Protein AF-A0A3M1XFE3-F1 (afdb_monomer_lite)

pLDDT: mean 80.44, std 19.09, range [38.75, 97.56]

Foldseek 3Di:
DDDDPPPVVPPPVVVVVPPDDDDDDDDPPDDDDDDDLPVQEDEDDAPCVVVPPVVVVVVVVSVPDPPSSHVYYDHHPPCLPDDDPPDPDDDDD

Sequence (93 aa):
MRIKSLLLAFAFLPALLGAQPVSFEVDYSQPGQAFPHYWSSTGFSPADLLDYPDMAMTLNYLQAAHGEAIRYNRPHYLLDHVGVSGFATPRQA

Secondary structure (DSSP, 8-state):
----TTSSSSTTGGGTTPPPPPP-----SS-------TT-EEEES-GGGGGSHHHHHHHHHHHTSGGGSS-EEEES-GGGG---TTS--S---

Radius of gyration: 29.04 Å; chains: 1; bounding box: 76×56×57 Å

Structure (mmCIF, N/CA/C/O backbone):
data_AF-A0A3M1XFE3-F1
#
_entry.id   AF-A0A3M1XFE3-F1
#
loop_
_atom_site.group_PDB
_atom_site.id
_atom_site.type_symbol
_atom_site.label_atom_id
_atom_site.label_alt_id
_atom_site.label_comp_id
_atom_site.label_asym_id
_atom_site.label_entity_id
_atom_site.label_seq_id
_atom_site.pdbx_PDB_ins_code
_atom_site.Cartn_x
_atom_site.Cartn_y
_atom_site.Cartn_z
_atom_site.occupancy
_atom_site.B_iso_or_equiv
_atom_site.auth_seq_id
_atom_site.auth_comp_id
_atom_site.auth_asym_id
_atom_site.auth_atom_id
_atom_site.pdbx_PDB_model_num
ATOM 1 N N . MET A 1 1 ? -55.429 42.196 -6.408 1.00 38.75 1 MET A N 1
ATOM 2 C CA . MET A 1 1 ? -54.011 42.610 -6.266 1.00 38.75 1 MET A CA 1
ATOM 3 C C . MET A 1 1 ? -53.651 42.493 -4.795 1.00 38.75 1 MET A C 1
ATOM 5 O O . MET A 1 1 ? -54.386 43.033 -3.996 1.00 38.75 1 MET A O 1
ATOM 9 N N . ARG A 1 2 ? -52.591 41.839 -4.337 1.00 41.12 2 ARG A N 1
ATOM 10 C CA . ARG A 1 2 ? -51.549 41.021 -4.957 1.00 41.12 2 ARG A CA 1
ATOM 11 C C . ARG A 1 2 ? -50.853 40.368 -3.750 1.00 41.12 2 ARG A C 1
ATOM 13 O O . ARG A 1 2 ? -50.422 41.088 -2.859 1.00 41.12 2 ARG A O 1
ATOM 20 N N . ILE A 1 3 ? -50.839 39.037 -3.711 1.00 49.44 3 ILE A N 1
ATOM 21 C CA . ILE A 1 3 ? -49.691 38.193 -3.337 1.00 49.44 3 ILE A CA 1
ATOM 22 C C . ILE A 1 3 ? -48.735 38.853 -2.324 1.00 49.44 3 ILE A C 1
ATOM 24 O O . ILE A 1 3 ? -47.794 39.519 -2.743 1.00 49.44 3 ILE A O 1
ATOM 28 N N . LYS A 1 4 ? -48.949 38.682 -1.011 1.00 42.56 4 LYS A N 1
ATOM 29 C CA . LYS A 1 4 ? -47.910 39.000 -0.003 1.00 42.56 4 LYS A CA 1
ATOM 30 C C . LYS A 1 4 ? -47.814 38.025 1.176 1.00 42.56 4 LYS A C 1
ATOM 32 O O . LYS A 1 4 ? -46.752 37.951 1.777 1.00 42.56 4 LYS A O 1
ATOM 37 N N . SER A 1 5 ? -48.836 37.221 1.469 1.00 46.56 5 SER A N 1
ATOM 38 C CA . SER A 1 5 ? -48.833 36.421 2.710 1.00 46.56 5 SER A CA 1
ATOM 39 C C . SER A 1 5 ? -48.309 34.985 2.587 1.00 46.56 5 SER A C 1
ATOM 41 O O . SER A 1 5 ? -48.289 34.280 3.586 1.00 46.56 5 SER A O 1
ATOM 43 N N . LEU A 1 6 ? -47.865 34.537 1.404 1.00 43.97 6 LEU A N 1
ATOM 44 C CA . LEU A 1 6 ? -47.442 33.140 1.19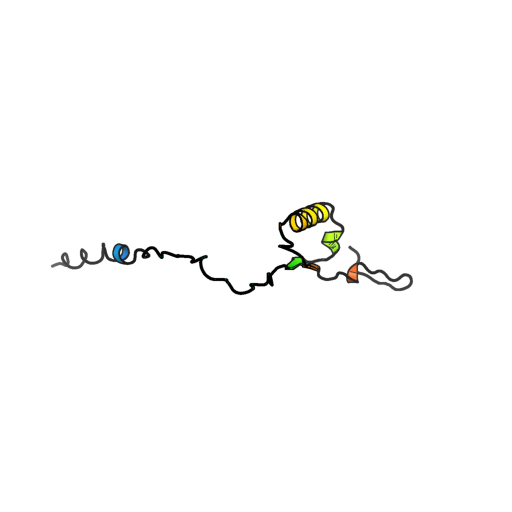3 1.00 43.97 6 LEU A CA 1
ATOM 45 C C . LEU A 1 6 ? -45.921 32.938 1.061 1.00 43.97 6 LEU A C 1
ATOM 47 O O . LEU A 1 6 ? -45.466 31.811 0.909 1.00 43.97 6 LEU A O 1
ATOM 51 N N . LEU A 1 7 ? -45.124 34.010 1.118 1.00 43.31 7 LEU A N 1
ATOM 52 C CA . LEU A 1 7 ? -43.665 33.939 0.937 1.00 43.31 7 LEU A CA 1
ATOM 53 C C . LEU A 1 7 ? -42.874 33.889 2.251 1.00 43.31 7 LEU A C 1
ATOM 55 O O . LEU A 1 7 ? -41.688 33.578 2.228 1.00 43.31 7 LEU A O 1
ATOM 59 N N . LEU A 1 8 ? -43.513 34.139 3.399 1.00 43.28 8 LEU A N 1
ATOM 60 C CA . LEU A 1 8 ? -42.813 34.184 4.689 1.00 43.28 8 LEU A CA 1
ATOM 61 C C . LEU A 1 8 ? -42.736 32.830 5.416 1.00 43.28 8 LEU A C 1
ATOM 63 O O . LEU A 1 8 ? -42.010 32.714 6.394 1.00 43.28 8 LEU A O 1
ATOM 67 N N . ALA A 1 9 ? -43.448 31.802 4.943 1.00 43.59 9 ALA A N 1
ATOM 68 C CA . ALA A 1 9 ? -43.428 30.470 5.559 1.00 43.59 9 ALA A CA 1
ATOM 69 C C . ALA A 1 9 ? -42.298 29.564 5.032 1.00 43.59 9 ALA A C 1
ATOM 71 O O . ALA A 1 9 ? -42.010 28.534 5.631 1.00 43.59 9 ALA A O 1
ATOM 72 N N . PHE A 1 10 ? -41.639 29.939 3.929 1.00 44.75 10 PHE A N 1
ATOM 73 C CA . PHE A 1 10 ? -40.613 29.102 3.292 1.00 44.75 10 PHE A CA 1
ATOM 74 C C . PHE A 1 10 ? -39.169 29.516 3.606 1.00 44.75 10 PHE A C 1
ATOM 76 O O . PHE A 1 10 ? -38.245 28.754 3.336 1.00 44.75 10 PHE A O 1
ATOM 83 N N . ALA A 1 11 ? -38.953 30.687 4.212 1.00 48.28 11 ALA A N 1
ATOM 84 C CA . ALA A 1 11 ? -37.607 31.194 4.500 1.00 48.28 11 ALA A CA 1
ATOM 85 C C . ALA A 1 11 ? -36.934 30.544 5.728 1.00 48.28 11 ALA A C 1
ATOM 87 O O . ALA A 1 11 ? -35.756 30.786 5.968 1.00 48.28 11 ALA A O 1
ATOM 88 N N . PHE A 1 12 ? -37.655 29.712 6.489 1.00 47.59 12 PHE A N 1
ATOM 89 C CA . PHE A 1 12 ? -37.145 29.060 7.706 1.00 47.59 12 PHE A CA 1
ATOM 90 C C . PHE A 1 12 ? -37.147 27.527 7.659 1.00 47.59 12 PHE A C 1
ATOM 92 O O . PHE A 1 12 ? -36.851 26.882 8.663 1.00 47.59 12 PHE A O 1
ATOM 99 N N . LEU A 1 13 ? -37.422 26.914 6.504 1.00 46.53 13 LEU A N 1
ATOM 100 C CA . LEU A 1 13 ? -37.404 25.455 6.396 1.00 46.53 13 LEU A CA 1
ATOM 101 C C . LEU A 1 13 ? -36.003 24.797 6.343 1.00 46.53 13 LEU A C 1
ATOM 103 O O . LEU A 1 13 ? -35.924 23.635 6.736 1.00 46.53 13 LEU A O 1
ATOM 107 N N . PRO A 1 14 ? -34.880 25.448 5.952 1.00 50.66 14 PRO A N 1
ATOM 108 C CA . PRO A 1 14 ? -33.607 24.726 5.904 1.00 50.66 14 PRO A CA 1
ATOM 109 C C . PRO A 1 14 ? -32.939 24.577 7.283 1.00 50.66 14 PRO A C 1
ATOM 111 O O . PRO A 1 14 ? -31.992 23.810 7.409 1.00 50.66 14 PRO A O 1
ATOM 114 N N . ALA A 1 15 ? -33.426 25.260 8.329 1.00 53.09 15 ALA A N 1
ATOM 115 C CA . ALA A 1 15 ? -32.829 25.203 9.669 1.00 53.09 15 ALA A CA 1
ATOM 116 C C . ALA A 1 15 ? -33.274 23.983 10.505 1.00 53.09 15 ALA A C 1
ATOM 118 O O . ALA A 1 15 ? -32.614 23.635 11.480 1.00 53.09 15 ALA A O 1
ATOM 119 N N . LEU A 1 16 ? -34.374 23.318 10.131 1.00 52.16 16 LEU A N 1
ATOM 120 C CA . LEU A 1 16 ? -34.935 22.173 10.869 1.00 52.16 16 LEU A CA 1
ATOM 121 C C . LEU A 1 16 ? -34.358 20.812 10.442 1.00 52.16 16 LEU A C 1
ATOM 123 O O . LEU A 1 16 ? -34.624 19.807 11.092 1.00 52.16 16 LEU A O 1
ATOM 127 N N . LEU A 1 17 ? -33.541 20.782 9.386 1.00 57.88 17 LEU A N 1
ATOM 128 C CA . LEU A 1 17 ? -32.788 19.606 8.932 1.00 57.88 17 LEU A CA 1
ATOM 129 C C . LEU A 1 17 ? -31.321 19.651 9.394 1.00 57.88 17 LEU A C 1
ATOM 131 O O . LEU A 1 17 ? -30.451 19.040 8.776 1.00 57.88 17 LEU A O 1
ATOM 135 N N . GLY A 1 18 ? -31.028 20.392 10.469 1.00 64.44 18 GLY A N 1
ATOM 136 C CA . GLY A 1 18 ? -29.725 20.329 11.123 1.00 64.44 18 GLY A CA 1
ATOM 137 C C . GLY A 1 18 ? -29.424 18.885 11.520 1.00 64.44 18 GLY A C 1
ATOM 138 O O . GLY A 1 18 ? -30.246 18.240 12.172 1.00 6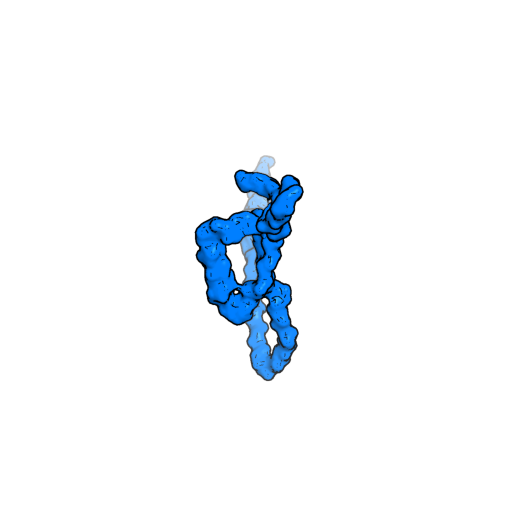4.44 18 GLY A O 1
ATOM 139 N N . ALA A 1 19 ? -28.274 18.368 11.081 1.00 70.12 19 ALA A N 1
ATOM 140 C CA . ALA A 1 19 ? -27.826 17.026 11.422 1.00 70.12 19 ALA A CA 1
ATOM 141 C C . ALA A 1 19 ? -27.864 16.860 1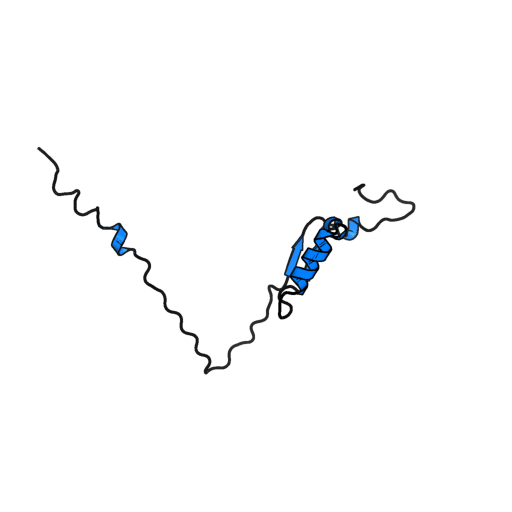2.946 1.00 70.12 19 ALA A C 1
ATOM 143 O O . ALA A 1 19 ? -27.186 17.588 13.673 1.00 70.12 19 ALA A O 1
ATOM 144 N N . GLN A 1 20 ? -28.695 15.936 13.425 1.00 76.25 20 GLN A N 1
ATOM 145 C CA . GLN A 1 20 ? -28.735 15.608 14.843 1.00 76.25 20 GLN A CA 1
ATOM 146 C C . GLN A 1 20 ? -27.372 15.016 15.227 1.00 76.25 20 GLN A C 1
ATOM 148 O O . GLN A 1 20 ? -26.871 14.150 14.501 1.00 76.25 20 GLN A O 1
ATOM 153 N N . PRO A 1 21 ? -26.745 15.477 16.321 1.00 82.88 21 PRO A N 1
ATOM 154 C CA . PRO A 1 21 ? -25.473 14.927 16.757 1.00 82.88 21 PRO A CA 1
ATOM 155 C C . PRO A 1 21 ? -25.649 13.443 17.091 1.00 82.88 21 PRO A C 1
ATOM 157 O O . PRO A 1 21 ? -26.514 13.070 17.881 1.00 82.88 21 PRO A O 1
ATOM 160 N N . VAL A 1 22 ? -24.830 12.596 16.470 1.00 88.75 22 VAL A N 1
ATOM 161 C CA . VAL A 1 22 ? -24.783 11.160 16.761 1.00 88.75 22 VAL A CA 1
ATOM 162 C C . VAL A 1 22 ? -23.766 10.940 17.876 1.00 88.75 22 VAL A C 1
ATOM 164 O O . VAL A 1 22 ? -22.601 11.312 17.726 1.00 88.75 22 VAL A O 1
ATOM 167 N N . SER A 1 23 ? -24.198 10.353 18.993 1.00 92.25 23 SER A N 1
ATOM 168 C CA . SER A 1 23 ? -23.309 9.929 20.078 1.00 92.25 23 SER A CA 1
ATOM 169 C C . SER A 1 23 ? -22.893 8.471 19.893 1.00 92.25 23 SER A C 1
ATOM 171 O O . SER A 1 23 ? -23.718 7.620 19.562 1.00 92.25 23 SER A O 1
ATOM 173 N N . PHE A 1 24 ? -21.616 8.183 20.139 1.00 93.06 24 PHE A N 1
ATOM 174 C CA . PHE A 1 24 ? -21.060 6.832 20.135 1.00 93.06 24 PHE A CA 1
ATOM 175 C C . PHE A 1 24 ? -20.495 6.526 21.520 1.00 93.06 24 PHE A C 1
ATOM 177 O O . PHE A 1 24 ? -19.742 7.330 22.068 1.00 93.06 24 PHE A O 1
ATOM 184 N N . GLU A 1 25 ? -20.832 5.359 22.060 1.00 93.88 25 GLU A N 1
ATOM 185 C CA . GLU A 1 25 ? -20.271 4.831 23.302 1.00 93.88 25 GLU A CA 1
ATOM 186 C C . GLU A 1 25 ? -19.610 3.484 23.008 1.00 93.88 25 GLU A C 1
ATOM 188 O O . GLU A 1 25 ? -20.125 2.688 22.220 1.00 93.88 25 GLU A O 1
ATOM 193 N N . VAL A 1 26 ? -18.448 3.242 23.615 1.00 92.31 26 VAL A N 1
ATOM 194 C CA . VAL A 1 26 ? -17.702 1.986 23.483 1.00 92.31 26 VAL A CA 1
ATOM 195 C C . VAL A 1 26 ? -17.543 1.389 24.874 1.00 92.31 26 VAL A C 1
ATOM 197 O O . VAL A 1 26 ? -16.921 1.999 25.743 1.00 92.31 26 VAL A O 1
ATOM 200 N N . ASP A 1 27 ? -18.109 0.202 25.078 1.00 93.44 27 ASP A N 1
ATOM 201 C CA . ASP A 1 27 ? -17.985 -0.557 26.320 1.00 93.44 27 ASP A CA 1
ATOM 202 C C . ASP A 1 27 ? -16.758 -1.479 26.260 1.00 93.44 27 ASP A C 1
ATOM 204 O O . ASP A 1 27 ? -16.689 -2.392 25.438 1.00 93.44 27 ASP A O 1
ATOM 208 N N . TYR A 1 28 ? -15.792 -1.238 27.148 1.00 94.06 28 TYR A N 1
ATOM 209 C CA . TYR A 1 28 ? -14.577 -2.047 27.293 1.00 94.06 28 TYR A CA 1
ATOM 210 C C . TYR A 1 28 ? -14.679 -3.101 28.412 1.00 94.06 28 TYR A C 1
ATOM 212 O O . TYR A 1 28 ? -13.693 -3.774 28.706 1.00 94.06 28 TYR A O 1
ATOM 220 N N . SER A 1 29 ? -15.838 -3.244 29.068 1.00 96.19 29 SER A N 1
ATOM 221 C CA . SER A 1 29 ? -16.049 -4.218 30.151 1.00 96.19 29 SER A CA 1
ATOM 222 C C . SER A 1 29 ? -16.172 -5.662 29.658 1.00 96.19 29 SER A C 1
ATOM 224 O O . SER A 1 29 ? -15.994 -6.598 30.440 1.00 96.19 29 SER A O 1
ATOM 226 N N . GLN A 1 30 ? -16.452 -5.850 28.367 1.00 92.88 30 GLN A N 1
ATOM 227 C CA . GLN A 1 30 ? -16.588 -7.153 27.723 1.00 92.88 30 GLN A CA 1
ATOM 228 C C . GLN A 1 30 ? -15.403 -7.433 26.790 1.00 92.88 30 GLN A C 1
ATOM 230 O O . GLN A 1 30 ? -14.905 -6.516 26.130 1.00 92.88 30 GLN A O 1
ATOM 235 N N . PRO A 1 31 ? -14.947 -8.693 26.680 1.00 91.44 31 PRO A N 1
ATOM 236 C CA . PRO A 1 31 ? -13.934 -9.053 25.700 1.00 91.44 31 PRO A CA 1
ATOM 237 C C . PRO A 1 31 ? -14.476 -8.862 24.276 1.00 91.44 31 PRO A C 1
ATOM 239 O O . PRO A 1 31 ? -15.547 -9.357 23.926 1.00 91.44 31 PRO A O 1
ATOM 242 N N . GLY A 1 32 ? -13.711 -8.152 23.447 1.00 90.06 32 GLY A N 1
ATOM 243 C CA . GLY A 1 32 ? -13.995 -8.010 22.021 1.00 90.06 32 GLY A CA 1
ATOM 244 C C . GLY A 1 32 ? -13.706 -9.287 21.226 1.00 90.06 32 GLY A C 1
ATOM 245 O O . GLY A 1 32 ? -13.191 -10.279 21.743 1.00 90.06 32 GLY A O 1
ATOM 246 N N . GLN A 1 33 ? -14.008 -9.247 19.929 1.00 92.44 33 GLN A N 1
ATOM 247 C CA . GLN A 1 33 ? -13.613 -10.294 18.985 1.00 92.44 33 GLN A CA 1
ATOM 248 C C . GLN A 1 33 ? -12.267 -9.954 18.341 1.00 92.44 33 GLN A C 1
ATOM 250 O O . GLN A 1 33 ? -11.905 -8.783 18.215 1.00 92.44 33 GLN A O 1
ATOM 255 N N . ALA A 1 34 ? -11.532 -10.978 17.902 1.00 92.81 34 ALA A N 1
ATOM 256 C CA . ALA A 1 34 ? -10.322 -10.765 17.120 1.00 92.81 34 ALA A CA 1
ATOM 257 C C . ALA A 1 34 ? -10.670 -10.030 15.816 1.00 92.81 34 ALA A C 1
ATOM 259 O O . ALA A 1 34 ? -11.485 -10.509 15.027 1.00 92.81 34 ALA A O 1
ATOM 260 N N . PHE A 1 35 ? -10.032 -8.884 15.585 1.00 91.44 35 PHE A N 1
ATOM 261 C CA . PHE A 1 35 ? -10.209 -8.094 14.372 1.00 91.44 35 PHE A CA 1
ATO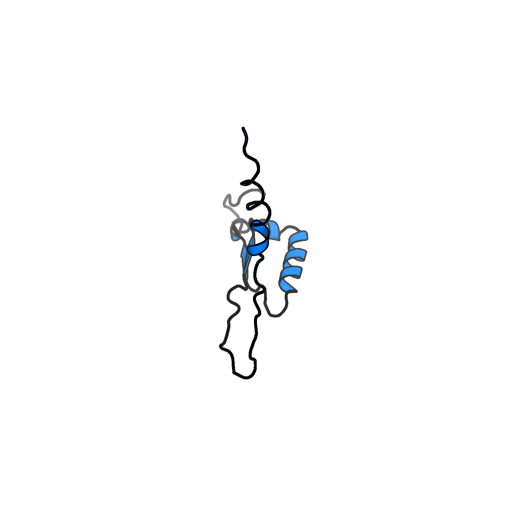M 262 C C . PHE A 1 35 ? -8.881 -8.032 13.607 1.00 91.44 35 PHE A C 1
ATOM 264 O O . PHE A 1 35 ? -8.007 -7.238 13.960 1.00 91.44 35 PHE A O 1
ATOM 271 N N . PRO A 1 36 ? -8.667 -8.911 12.610 1.00 90.81 36 PRO A N 1
ATOM 272 C CA . PRO A 1 36 ? -7.397 -8.963 11.899 1.00 90.81 36 PRO A CA 1
ATOM 273 C C . PRO A 1 36 ? -7.202 -7.718 11.027 1.00 90.81 36 PRO A C 1
ATOM 275 O O . PRO A 1 36 ? -8.131 -7.251 10.369 1.00 90.81 36 PRO A O 1
ATOM 278 N N . HIS A 1 37 ? -5.966 -7.225 10.953 1.00 91.38 37 HIS A N 1
ATOM 279 C CA . HIS A 1 37 ? -5.583 -6.128 10.060 1.00 91.38 37 HIS A CA 1
ATOM 280 C C . HIS A 1 37 ? -5.459 -6.622 8.607 1.00 91.38 37 HIS A C 1
ATOM 282 O O . HIS A 1 37 ? -4.362 -6.837 8.087 1.00 91.38 37 HIS A O 1
ATOM 288 N N . TYR A 1 38 ? -6.598 -6.825 7.942 1.00 93.31 38 TYR A N 1
ATOM 289 C CA . TYR A 1 38 ? -6.667 -7.367 6.576 1.00 93.31 38 TYR A CA 1
ATOM 290 C C . TYR A 1 38 ? -6.298 -6.355 5.477 1.00 93.31 38 TYR A C 1
ATOM 292 O O . TYR A 1 38 ? -6.177 -6.726 4.313 1.00 93.31 38 TYR A O 1
ATOM 300 N N . TRP A 1 39 ? -6.124 -5.080 5.826 1.00 93.25 39 TRP A N 1
ATOM 301 C CA . TRP A 1 39 ? -5.837 -3.983 4.894 1.00 93.25 39 TRP A CA 1
ATOM 302 C C . TRP A 1 39 ? -4.348 -3.613 4.817 1.00 93.25 39 TRP A C 1
ATOM 304 O O . TRP A 1 39 ? -4.007 -2.557 4.293 1.00 93.25 39 TRP A O 1
ATOM 314 N N . SER A 1 40 ? -3.450 -4.457 5.334 1.00 95.56 40 SER A N 1
ATOM 315 C CA . SER A 1 40 ? -2.008 -4.187 5.455 1.00 95.56 40 SER A CA 1
ATOM 316 C C . SER A 1 40 ? -1.236 -4.272 4.125 1.00 95.56 40 SER A C 1
ATOM 318 O O . SER A 1 40 ? -0.161 -4.867 4.040 1.00 95.56 40 SER A O 1
ATOM 320 N N . SER A 1 41 ? -1.761 -3.682 3.048 1.00 95.88 41 SER A N 1
ATOM 321 C CA . SER A 1 41 ? -1.172 -3.732 1.707 1.00 95.88 41 SER A CA 1
ATOM 322 C C . SER A 1 41 ? -1.299 -2.409 0.949 1.00 95.88 41 SER A C 1
ATOM 324 O O . SER A 1 41 ? -2.287 -1.695 1.082 1.00 95.88 41 SER A O 1
ATOM 326 N N . THR A 1 42 ? -0.305 -2.116 0.108 1.00 96.44 42 THR A N 1
ATOM 327 C CA . THR A 1 42 ? -0.318 -1.034 -0.886 1.00 96.44 42 THR A CA 1
ATOM 328 C C . THR A 1 42 ? 0.339 -1.489 -2.202 1.00 96.44 42 THR A C 1
ATOM 330 O O . THR A 1 42 ? 0.761 -2.641 -2.338 1.00 96.44 42 THR A O 1
ATOM 333 N N . GLY A 1 43 ? 0.407 -0.623 -3.212 1.00 96.62 43 GLY A N 1
ATOM 334 C CA . GLY A 1 43 ? 1.018 -0.934 -4.504 1.00 96.62 43 GLY A CA 1
ATOM 335 C C . GLY A 1 43 ? 1.299 0.302 -5.352 1.00 96.62 43 GLY A C 1
ATOM 336 O O . GLY A 1 43 ? 0.810 1.391 -5.066 1.00 96.62 43 GLY A O 1
ATOM 337 N N . PHE A 1 44 ? 2.097 0.114 -6.400 1.00 96.88 44 PHE A N 1
ATOM 338 C CA . PHE A 1 44 ? 2.497 1.168 -7.330 1.00 96.88 44 PHE A CA 1
ATOM 339 C C . PHE A 1 44 ? 2.827 0.580 -8.708 1.00 96.88 44 PHE A C 1
ATOM 341 O O . PHE A 1 44 ? 2.977 -0.634 -8.873 1.00 96.88 44 PHE A O 1
ATOM 348 N N . SER A 1 45 ? 2.921 1.454 -9.707 1.00 95.81 45 SER A N 1
ATOM 349 C CA . SER A 1 45 ? 3.278 1.109 -11.081 1.00 95.81 45 SER A CA 1
ATOM 350 C C . SER A 1 45 ? 4.015 2.286 -11.729 1.00 95.81 45 SER A C 1
ATOM 352 O O . SER A 1 45 ? 3.550 3.415 -11.560 1.00 95.81 45 SER A O 1
ATOM 354 N N . PRO A 1 46 ? 5.076 2.051 -12.523 1.00 94.44 46 PRO A N 1
ATOM 355 C CA . PRO A 1 46 ? 5.723 0.758 -12.800 1.00 94.44 46 PRO A CA 1
ATOM 356 C C . PRO A 1 46 ? 6.715 0.328 -11.700 1.00 94.44 46 PRO A C 1
ATOM 358 O O . PRO A 1 46 ? 7.000 1.093 -10.780 1.00 94.44 46 PRO A O 1
ATOM 361 N N . ALA A 1 47 ? 7.251 -0.895 -11.801 1.00 94.75 47 ALA A N 1
ATOM 362 C CA . ALA A 1 47 ? 8.322 -1.391 -10.932 1.00 94.75 47 ALA A CA 1
ATOM 363 C C . ALA A 1 47 ? 9.609 -0.565 -11.050 1.00 94.75 47 ALA A C 1
ATOM 365 O O . ALA A 1 47 ? 10.338 -0.484 -10.071 1.00 94.75 47 ALA A O 1
ATOM 366 N N . ASP A 1 48 ? 9.832 0.109 -12.182 1.00 93.06 48 ASP A N 1
ATOM 367 C CA . ASP A 1 48 ? 10.999 0.970 -12.437 1.00 93.06 48 ASP A CA 1
ATOM 368 C C . ASP A 1 48 ? 11.141 2.087 -11.403 1.00 93.06 48 ASP A C 1
ATOM 370 O O . ASP A 1 48 ? 12.244 2.553 -11.150 1.00 93.06 48 ASP A O 1
ATOM 374 N N . LEU A 1 49 ? 10.047 2.469 -10.729 1.00 94.88 49 LEU A N 1
ATOM 375 C CA . LEU A 1 49 ? 10.104 3.397 -9.600 1.00 94.88 49 LEU A CA 1
ATOM 376 C C . LEU A 1 49 ? 11.057 2.918 -8.498 1.00 94.88 49 LEU A C 1
ATOM 378 O O . LEU A 1 49 ? 11.636 3.754 -7.820 1.00 94.88 49 LEU A O 1
ATOM 382 N N . LEU A 1 50 ? 11.265 1.607 -8.337 1.00 94.31 50 LEU A N 1
ATOM 383 C CA . LEU A 1 50 ? 12.214 1.044 -7.371 1.00 94.31 50 LEU A CA 1
ATOM 384 C C . LEU A 1 50 ? 13.662 1.494 -7.603 1.00 94.31 50 LEU A C 1
ATOM 386 O O . LEU A 1 50 ? 14.424 1.532 -6.638 1.00 94.31 50 LEU A O 1
ATOM 390 N N . ASP A 1 51 ? 14.023 1.870 -8.832 1.00 92.50 51 ASP A N 1
ATOM 391 C CA . ASP A 1 51 ? 15.370 2.340 -9.171 1.00 92.50 51 ASP A CA 1
ATOM 392 C C . ASP A 1 51 ? 15.577 3.823 -8.835 1.00 92.50 51 ASP A C 1
ATOM 394 O O . ASP A 1 51 ? 16.710 4.309 -8.775 1.00 92.50 51 ASP A O 1
ATOM 398 N N . TYR A 1 52 ? 14.489 4.566 -8.607 1.00 94.00 52 TYR A N 1
ATOM 399 C CA . TYR A 1 52 ? 14.558 5.986 -8.295 1.00 94.00 52 TYR A CA 1
ATOM 400 C C . TYR A 1 52 ? 14.982 6.172 -6.833 1.00 94.00 52 TYR A C 1
ATOM 402 O O . TYR A 1 52 ? 14.410 5.543 -5.935 1.00 94.00 52 TYR A O 1
ATOM 410 N N . PRO A 1 53 ? 15.916 7.096 -6.544 1.00 92.38 53 PRO A N 1
ATOM 411 C CA . PRO A 1 53 ? 16.399 7.324 -5.181 1.00 92.38 53 PRO A CA 1
ATOM 412 C C . PRO A 1 53 ? 15.271 7.717 -4.210 1.00 92.38 53 PRO A C 1
ATOM 414 O O . PRO A 1 53 ? 15.286 7.325 -3.042 1.00 92.38 53 PRO A O 1
ATOM 417 N N . ASP A 1 54 ? 14.247 8.418 -4.701 1.00 95.31 54 ASP A N 1
ATOM 418 C CA . ASP A 1 54 ? 13.098 8.859 -3.902 1.00 95.31 54 ASP A CA 1
ATOM 419 C C . ASP A 1 54 ? 12.206 7.693 -3.441 1.00 95.31 54 ASP A C 1
ATOM 421 O O . ASP A 1 54 ? 11.512 7.780 -2.419 1.00 95.31 54 ASP A O 1
ATOM 425 N N . MET A 1 55 ? 12.235 6.566 -4.158 1.00 96.19 55 MET A N 1
ATOM 426 C CA . MET A 1 55 ? 11.424 5.405 -3.809 1.00 96.19 55 MET A CA 1
ATOM 427 C C . MET A 1 55 ? 11.965 4.694 -2.572 1.00 96.19 55 MET A C 1
ATOM 429 O O . MET A 1 55 ? 11.178 4.220 -1.754 1.00 96.19 55 MET A O 1
ATOM 433 N N . ALA A 1 56 ? 13.283 4.708 -2.353 1.00 94.25 56 ALA A N 1
ATOM 434 C CA . ALA A 1 56 ? 13.880 4.195 -1.121 1.00 94.25 56 ALA A CA 1
ATOM 435 C C . ALA A 1 56 ? 13.350 4.946 0.113 1.00 94.25 56 ALA A C 1
ATOM 437 O O . ALA A 1 56 ? 12.935 4.333 1.096 1.00 94.25 56 ALA A O 1
ATOM 438 N N . MET A 1 57 ? 13.283 6.279 0.039 1.00 95.81 57 MET A N 1
ATOM 439 C CA . MET A 1 57 ? 12.691 7.101 1.096 1.00 95.81 57 MET A CA 1
ATOM 440 C C . MET A 1 57 ? 11.200 6.789 1.286 1.00 95.81 57 MET A C 1
ATOM 442 O O . MET A 1 57 ? 10.743 6.634 2.417 1.00 95.81 57 MET A O 1
ATOM 446 N N . THR A 1 58 ? 10.449 6.636 0.196 1.00 95.75 58 THR A N 1
ATOM 447 C CA . THR A 1 58 ? 9.024 6.274 0.242 1.00 95.75 58 THR A CA 1
ATOM 448 C C . THR A 1 58 ? 8.799 4.929 0.938 1.00 95.75 58 THR A C 1
ATOM 450 O O . THR A 1 58 ? 7.941 4.821 1.813 1.00 95.75 58 THR A O 1
ATOM 453 N N . LEU A 1 59 ? 9.598 3.908 0.616 1.00 94.62 59 LEU A N 1
ATOM 454 C CA . LEU A 1 59 ? 9.527 2.600 1.270 1.00 94.62 59 LEU A CA 1
ATOM 455 C C . LEU A 1 59 ? 9.888 2.680 2.761 1.00 94.62 59 LEU A C 1
ATOM 457 O O . LEU A 1 59 ? 9.226 2.032 3.572 1.00 94.62 59 LEU A O 1
ATOM 461 N N . ASN A 1 60 ? 10.858 3.518 3.137 1.00 93.94 60 ASN A N 1
ATOM 462 C CA . ASN A 1 60 ? 11.192 3.758 4.544 1.00 93.94 60 ASN A CA 1
ATOM 463 C C . ASN A 1 60 ? 10.022 4.393 5.311 1.00 93.94 60 ASN A C 1
ATOM 465 O O . ASN A 1 60 ? 9.742 3.991 6.439 1.00 93.94 60 ASN A O 1
ATOM 469 N N . TYR A 1 61 ? 9.293 5.336 4.703 1.00 94.12 61 TYR A N 1
ATOM 470 C CA . TYR A 1 61 ? 8.078 5.895 5.307 1.00 94.12 61 TYR A CA 1
ATOM 471 C C . TYR A 1 61 ? 6.984 4.842 5.497 1.00 94.12 61 TYR A C 1
ATOM 473 O O . TYR A 1 61 ? 6.345 4.810 6.548 1.00 94.12 61 TYR A O 1
ATOM 481 N N . LEU A 1 62 ? 6.783 3.961 4.511 1.00 93.75 62 LEU A N 1
ATOM 482 C CA . LEU A 1 62 ? 5.820 2.862 4.628 1.00 93.75 62 LEU A CA 1
ATOM 483 C C . LEU A 1 62 ? 6.215 1.881 5.742 1.00 93.75 62 LEU A C 1
ATOM 485 O O . LEU A 1 62 ? 5.352 1.445 6.500 1.00 93.75 62 LEU A O 1
ATOM 489 N N . GLN A 1 63 ? 7.508 1.573 5.878 1.00 91.50 63 GLN A N 1
ATOM 490 C CA . GLN A 1 63 ? 8.026 0.689 6.925 1.00 91.50 63 GLN A CA 1
ATOM 491 C C . GLN A 1 63 ? 7.945 1.310 8.326 1.00 91.50 63 GLN A C 1
ATOM 493 O O . GLN A 1 63 ? 7.749 0.593 9.304 1.00 91.50 63 GLN A O 1
ATOM 498 N N . ALA A 1 64 ? 8.082 2.632 8.438 1.00 93.81 64 ALA A N 1
ATOM 499 C CA . ALA A 1 64 ? 7.996 3.342 9.713 1.00 93.81 64 ALA A CA 1
ATOM 500 C C . ALA A 1 64 ? 6.582 3.323 10.327 1.00 93.81 64 ALA A C 1
ATOM 502 O O . ALA A 1 64 ? 6.408 3.703 11.488 1.00 93.81 64 ALA A O 1
ATOM 503 N N . ALA A 1 65 ? 5.565 2.890 9.575 1.00 89.88 65 ALA A N 1
ATOM 504 C CA . ALA A 1 65 ? 4.211 2.760 10.083 1.00 89.88 65 ALA A CA 1
ATOM 505 C C . ALA A 1 65 ? 4.127 1.673 11.176 1.00 89.88 65 ALA A C 1
ATOM 507 O O . ALA A 1 65 ? 4.588 0.543 11.015 1.00 89.88 65 ALA A O 1
ATOM 508 N N . HIS A 1 66 ? 3.525 2.022 12.314 1.00 86.62 66 HIS A N 1
ATOM 509 C CA . HIS A 1 66 ? 3.500 1.169 13.502 1.00 86.62 66 HIS A CA 1
ATOM 510 C C . HIS A 1 66 ? 2.724 -0.143 13.281 1.00 86.62 66 HIS A C 1
ATOM 512 O O . HIS A 1 66 ? 1.671 -0.150 12.646 1.00 86.62 66 HIS A O 1
ATOM 518 N N . GLY A 1 67 ? 3.199 -1.242 13.878 1.00 83.19 67 GLY A N 1
ATOM 519 C CA . GLY A 1 67 ? 2.439 -2.494 13.986 1.00 83.19 67 GLY A CA 1
ATOM 520 C C . GLY A 1 67 ? 2.134 -3.186 12.655 1.00 83.19 67 GLY A C 1
ATOM 521 O O . GLY A 1 67 ? 1.027 -3.692 12.488 1.00 83.19 67 GLY A O 1
ATOM 522 N N . GLU A 1 68 ? 3.084 -3.180 11.712 1.00 84.12 68 GLU A N 1
ATOM 523 C CA . GLU A 1 68 ? 2.913 -3.743 10.358 1.00 84.12 68 GLU A CA 1
ATOM 524 C C . GLU A 1 68 ? 1.711 -3.149 9.598 1.00 84.12 68 GLU A C 1
ATOM 526 O O . GLU A 1 68 ? 1.066 -3.836 8.804 1.00 84.12 68 GLU A O 1
ATOM 531 N N . A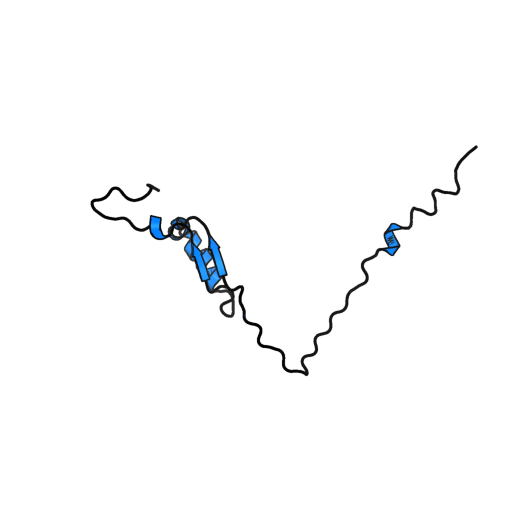LA A 1 69 ? 1.392 -1.866 9.825 1.00 91.88 69 ALA A N 1
ATOM 532 C CA . ALA A 1 69 ? 0.249 -1.209 9.184 1.00 91.88 69 ALA A CA 1
ATOM 533 C C . ALA A 1 69 ? 0.264 -1.349 7.652 1.00 91.88 69 ALA A C 1
ATOM 535 O O . ALA A 1 69 ? -0.796 -1.481 7.045 1.00 91.88 69 ALA A O 1
ATOM 536 N N . ILE A 1 70 ? 1.455 -1.382 7.044 1.00 94.81 70 ILE A N 1
ATOM 537 C CA . ILE A 1 70 ? 1.673 -1.795 5.658 1.00 94.81 70 ILE A CA 1
ATOM 538 C C . ILE A 1 70 ? 2.706 -2.923 5.656 1.00 94.81 70 ILE A C 1
ATOM 540 O O . ILE A 1 70 ? 3.871 -2.716 5.986 1.00 94.81 70 ILE A O 1
ATOM 544 N N . ARG A 1 71 ? 2.274 -4.123 5.268 1.00 93.31 71 ARG A N 1
ATOM 545 C CA . ARG A 1 71 ? 3.101 -5.334 5.214 1.00 93.31 71 ARG A CA 1
ATOM 546 C C . ARG A 1 71 ? 3.431 -5.761 3.788 1.00 93.31 71 ARG A C 1
ATOM 548 O O . ARG A 1 71 ? 4.506 -6.299 3.541 1.00 93.31 71 ARG A O 1
ATOM 555 N N . TYR A 1 72 ? 2.516 -5.533 2.848 1.00 95.62 72 TYR A N 1
ATOM 556 C CA . TYR A 1 72 ? 2.644 -6.008 1.470 1.00 95.62 72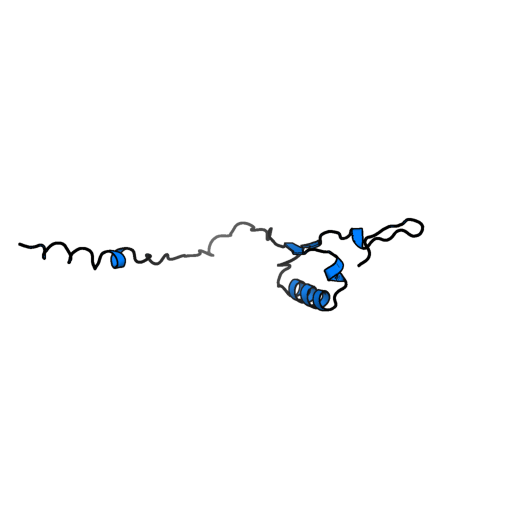 TYR A CA 1
ATOM 557 C C . TYR A 1 72 ? 2.708 -4.853 0.469 1.00 95.62 72 TYR A C 1
ATOM 559 O O . TYR A 1 72 ? 1.865 -3.958 0.497 1.00 95.62 72 TYR A O 1
ATOM 567 N N . ASN A 1 73 ? 3.651 -4.926 -0.473 1.00 95.56 73 ASN A N 1
ATOM 568 C CA . ASN A 1 73 ? 3.723 -4.053 -1.644 1.00 95.56 73 ASN A CA 1
ATOM 569 C C . ASN A 1 73 ? 3.439 -4.858 -2.916 1.00 95.56 73 ASN A C 1
ATOM 571 O O . ASN A 1 73 ? 3.998 -5.937 -3.105 1.00 95.56 73 ASN A O 1
ATOM 575 N N . ARG A 1 74 ? 2.598 -4.320 -3.802 1.00 97.50 74 ARG A N 1
ATOM 576 C CA . ARG A 1 74 ? 2.255 -4.920 -5.100 1.00 97.50 74 ARG A CA 1
ATOM 577 C C . ARG A 1 74 ? 2.793 -4.069 -6.263 1.00 97.50 74 ARG A C 1
ATOM 579 O O . ARG A 1 74 ? 2.005 -3.343 -6.873 1.00 97.50 74 ARG A O 1
ATOM 586 N N . PRO A 1 75 ? 4.103 -4.124 -6.568 1.00 96.56 75 PRO A N 1
ATOM 587 C CA . PRO A 1 75 ? 4.662 -3.467 -7.746 1.00 96.56 75 PRO A CA 1
ATOM 588 C C . PRO A 1 75 ? 4.189 -4.164 -9.026 1.00 96.56 75 PRO A C 1
ATOM 590 O O . PRO A 1 75 ? 4.173 -5.395 -9.112 1.00 96.56 75 PRO A O 1
ATOM 593 N N . HIS A 1 76 ? 3.785 -3.390 -10.031 1.00 97.56 76 HIS A N 1
ATOM 594 C CA . HIS A 1 76 ? 3.458 -3.925 -11.360 1.00 97.56 76 HIS A CA 1
ATOM 595 C C . HIS A 1 76 ? 4.705 -4.001 -12.240 1.00 97.56 76 HIS A C 1
ATOM 597 O O . HIS A 1 76 ? 5.577 -3.151 -12.124 1.00 97.56 76 HIS A O 1
ATOM 603 N N . TYR A 1 77 ? 4.760 -4.977 -13.152 1.00 94.94 77 TYR A N 1
ATOM 604 C CA . TYR A 1 77 ? 5.847 -5.137 -14.137 1.00 94.94 77 TYR A CA 1
ATOM 605 C C . TYR A 1 77 ? 7.227 -5.459 -13.545 1.00 94.94 77 TYR A C 1
ATOM 607 O O . TYR A 1 77 ? 8.251 -5.165 -14.144 1.00 94.94 77 TYR A O 1
ATOM 615 N N . LEU A 1 78 ? 7.281 -6.125 -12.387 1.00 93.06 78 LEU A N 1
ATOM 616 C CA . LEU A 1 78 ? 8.558 -6.478 -11.751 1.00 93.06 78 LEU A CA 1
ATOM 617 C C . LEU A 1 78 ? 9.453 -7.372 -12.632 1.00 93.06 78 LEU A C 1
ATOM 619 O O . LEU A 1 78 ? 10.669 -7.334 -12.509 1.00 93.06 78 LEU A O 1
ATOM 623 N N . LEU A 1 79 ? 8.868 -8.166 -13.535 1.00 91.12 79 LEU A N 1
ATOM 624 C CA . LEU A 1 79 ? 9.630 -9.001 -14.470 1.00 91.12 79 LEU A CA 1
ATOM 625 C C . LEU A 1 79 ? 10.285 -8.205 -15.607 1.00 91.12 79 LEU A C 1
ATOM 627 O O . LEU A 1 79 ? 11.190 -8.738 -16.241 1.00 91.12 79 LEU A O 1
ATOM 631 N N . ASP A 1 80 ? 9.901 -6.946 -15.832 1.00 88.62 80 ASP A N 1
ATOM 632 C CA . ASP A 1 80 ? 10.563 -6.083 -16.820 1.00 88.62 80 ASP A CA 1
ATOM 633 C C . ASP A 1 80 ? 12.006 -5.750 -16.381 1.00 88.62 80 ASP A C 1
ATOM 635 O O . ASP A 1 80 ? 12.851 -5.459 -17.221 1.00 88.62 80 ASP A O 1
ATOM 639 N N . HIS A 1 81 ? 12.320 -5.901 -15.086 1.00 87.12 81 HIS A N 1
ATOM 640 C CA . HIS A 1 81 ? 13.672 -5.769 -14.521 1.00 87.12 81 HIS A CA 1
ATOM 641 C C . HIS A 1 81 ? 14.566 -6.983 -14.803 1.00 87.12 81 HIS A C 1
ATOM 643 O O . HIS A 1 81 ? 15.776 -6.945 -14.578 1.00 87.12 81 HIS A O 1
ATOM 649 N N . VAL A 1 82 ? 13.989 -8.089 -15.277 1.00 86.75 82 VAL A N 1
ATOM 650 C CA . VAL A 1 82 ? 14.724 -9.320 -15.568 1.00 86.75 82 VAL A CA 1
ATOM 651 C C . VAL A 1 82 ? 15.154 -9.312 -17.035 1.00 86.75 82 VAL A C 1
ATOM 653 O O . VAL A 1 82 ? 14.355 -9.541 -17.939 1.00 86.75 82 VAL A O 1
ATOM 656 N N . GLY A 1 83 ? 16.445 -9.081 -17.276 1.00 79.06 83 GLY A N 1
ATOM 657 C CA . GLY A 1 83 ? 17.066 -9.250 -18.590 1.00 79.06 83 GLY A CA 1
ATOM 658 C C . GLY A 1 83 ? 17.620 -10.663 -18.790 1.00 79.06 83 GLY A C 1
ATOM 659 O O . GLY A 1 83 ? 18.189 -11.252 -17.870 1.00 79.06 83 GLY A O 1
ATOM 660 N N . VAL A 1 84 ? 17.506 -11.200 -20.006 1.00 77.69 84 VAL A N 1
ATOM 661 C CA . VAL A 1 84 ? 18.180 -12.444 -20.415 1.00 77.69 84 VAL A CA 1
ATOM 662 C C . VAL A 1 84 ? 19.304 -12.094 -21.386 1.00 77.69 84 VAL A C 1
ATOM 664 O O . VAL A 1 84 ? 19.079 -11.427 -22.393 1.00 77.69 84 VAL A O 1
ATOM 667 N N . SER A 1 85 ? 20.526 -12.548 -21.112 1.00 72.31 85 SER A N 1
ATOM 668 C CA . SER A 1 85 ? 21.643 -12.390 -22.047 1.00 72.31 85 SER A CA 1
ATOM 669 C C . SER A 1 85 ? 21.468 -13.311 -23.265 1.00 72.31 85 SER A C 1
ATOM 671 O O . SER A 1 85 ? 21.067 -14.465 -23.142 1.00 72.31 85 SER A O 1
ATOM 673 N N . GLY A 1 86 ? 21.759 -12.802 -24.466 1.00 71.75 86 GLY A N 1
ATOM 674 C CA . GLY A 1 86 ? 21.635 -13.566 -25.719 1.00 71.75 86 GLY A CA 1
ATOM 675 C C . GLY A 1 86 ? 20.237 -13.576 -26.353 1.00 71.75 86 GLY A C 1
ATOM 676 O O . GLY A 1 86 ? 20.089 -14.090 -27.459 1.00 71.75 86 GLY A O 1
ATOM 677 N N . PHE A 1 87 ? 19.241 -12.956 -25.715 1.00 64.56 87 PHE A N 1
ATOM 678 C CA . PHE A 1 87 ? 17.919 -12.699 -26.287 1.00 64.56 87 PHE A CA 1
ATOM 679 C C . PHE A 1 87 ? 17.591 -11.205 -26.179 1.00 64.56 87 PHE A C 1
ATOM 681 O O . PHE A 1 87 ? 17.967 -10.546 -25.214 1.00 64.56 87 PHE A O 1
ATOM 688 N N . ALA A 1 88 ? 16.906 -10.645 -27.178 1.00 61.06 88 ALA A N 1
ATOM 689 C CA . ALA A 1 88 ? 16.458 -9.253 -27.145 1.00 61.06 88 ALA A CA 1
ATOM 690 C C . ALA A 1 88 ? 15.260 -9.101 -26.186 1.00 61.06 88 ALA A C 1
ATOM 692 O O . ALA A 1 88 ? 14.106 -9.123 -26.604 1.00 61.06 88 ALA A O 1
ATOM 693 N N . THR A 1 89 ? 15.544 -8.979 -24.893 1.00 64.06 89 THR A N 1
ATOM 694 C CA . THR A 1 89 ? 14.596 -8.662 -23.807 1.00 64.06 89 THR A CA 1
ATOM 695 C C . THR A 1 89 ? 15.339 -7.810 -22.770 1.00 64.06 89 THR A C 1
ATOM 697 O O . THR A 1 89 ? 16.481 -8.187 -22.493 1.00 64.06 89 THR A O 1
ATOM 700 N N . PRO A 1 90 ? 14.782 -6.742 -22.153 1.00 58.47 90 PRO A N 1
ATOM 701 C CA . PRO A 1 90 ? 13.419 -6.183 -22.168 1.00 58.47 90 PRO A CA 1
ATOM 702 C C . PRO A 1 90 ? 13.358 -4.715 -22.685 1.00 58.47 90 PRO A C 1
ATOM 704 O O . PRO A 1 90 ? 14.292 -4.235 -23.327 1.00 58.47 90 PRO A O 1
ATOM 707 N N . ARG A 1 91 ? 12.215 -4.035 -22.462 1.00 58.47 91 ARG A N 1
ATOM 708 C CA . ARG A 1 91 ? 11.905 -2.632 -22.818 1.00 58.47 91 ARG A CA 1
ATOM 709 C C . ARG A 1 91 ? 13.073 -1.708 -22.442 1.00 58.47 91 ARG A C 1
ATOM 711 O O . ARG A 1 91 ? 13.479 -1.685 -21.288 1.00 58.47 91 ARG A O 1
ATOM 718 N N . GLN A 1 92 ? 13.608 -0.961 -23.410 1.00 54.09 92 GLN A N 1
ATOM 719 C CA . GLN A 1 92 ? 14.561 0.114 -23.117 1.00 54.09 92 GLN A CA 1
ATOM 720 C C . GLN A 1 92 ? 13.862 1.137 -22.214 1.00 54.09 92 GLN A C 1
ATOM 722 O O . GLN A 1 92 ? 12.756 1.569 -22.554 1.00 54.09 92 GLN A O 1
ATOM 727 N N . ALA A 1 93 ? 14.478 1.452 -21.074 1.00 53.44 93 ALA A N 1
ATOM 728 C CA . ALA A 1 93 ? 14.088 2.583 -20.237 1.00 53.44 93 ALA A CA 1
ATOM 729 C C . ALA A 1 93 ? 14.210 3.903 -21.013 1.00 53.44 93 ALA A C 1
ATOM 731 O O . ALA A 1 93 ? 15.156 4.015 -21.832 1.00 53.44 93 ALA A O 1
#